Protein AF-A0A6A6EKK7-F1 (afdb_monomer_lite)

Organism: NCBI:txid1314779

Sequence (90 aa):
TPHRHHQRRGLPGAVYICTMPQFRGICGWVMPSSECHIPGTGTQAPQSIGPDPGGFCVLYEKADCTGNQVKQLQFPGQESNLPEFGGIKC

Foldseek 3Di:
DDPPPPPPQDDQFKKWFALAFQSDDDIDIDHADQAKAFCADDSSHGFWMATHAPYKKWFAAAQRRDDDGPDIAHPRGGRGDDDDGRIMHD

Secondary structure (DSSP, 8-state):
--------PPSTT-EEEEEETTTEEEEEEE---S--B----GGGS-SEEEEPTT-EEEEESSTTS-S-EEEEEETT-BSS-PPP-SEEE-

Radius of gyration: 13.87 Å; chains: 1; bounding box: 36×46×25 Å

pLDDT: mean 89.4, std 14.69, range [44.03, 98.56]

Structure (mmCIF, N/CA/C/O backbone):
data_AF-A0A6A6EKK7-F1
#
_entry.id   AF-A0A6A6EKK7-F1
#
loop_
_atom_site.group_PDB
_atom_site.id
_atom_site.type_symbol
_atom_site.label_atom_id
_atom_site.label_alt_id
_atom_site.label_comp_id
_atom_site.label_asym_id
_atom_site.label_entity_id
_atom_site.label_seq_id
_atom_site.pdbx_PDB_ins_code
_atom_site.Cartn_x
_atom_site.Cartn_y
_atom_site.Cartn_z
_atom_site.occupancy
_atom_site.B_iso_or_equiv
_atom_site.auth_seq_id
_atom_site.auth_comp_id
_atom_site.auth_asym_id
_atom_site.auth_atom_id
_atom_site.pdbx_PDB_model_num
ATOM 1 N N . THR A 1 1 ? 23.048 -35.326 -12.457 1.00 45.47 1 THR A N 1
ATOM 2 C CA . THR A 1 1 ? 23.423 -34.094 -11.728 1.00 45.47 1 THR A CA 1
ATOM 3 C C . THR A 1 1 ? 22.183 -33.230 -11.615 1.00 45.47 1 THR A C 1
ATOM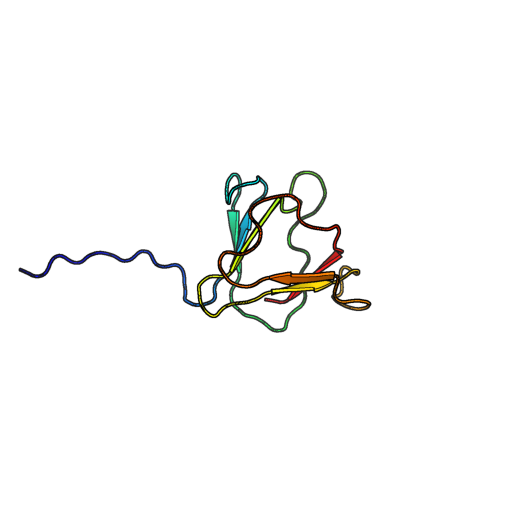 5 O O . THR A 1 1 ? 21.669 -32.867 -12.665 1.00 45.47 1 THR A O 1
ATOM 8 N N . PRO A 1 2 ? 21.598 -32.973 -10.433 1.00 45.81 2 PRO A N 1
ATOM 9 C CA . PRO A 1 2 ? 20.375 -32.183 -10.380 1.00 45.81 2 PRO A CA 1
ATOM 10 C C . PRO A 1 2 ? 20.735 -30.703 -10.541 1.00 45.81 2 PRO A C 1
ATOM 12 O O . PRO A 1 2 ? 21.540 -30.159 -9.785 1.00 45.81 2 PRO A O 1
ATOM 15 N N . HIS A 1 3 ? 20.148 -30.055 -11.543 1.00 52.44 3 HIS A N 1
ATOM 16 C CA . HIS A 1 3 ? 20.194 -28.608 -11.694 1.00 52.44 3 HIS A CA 1
ATOM 17 C C . HIS A 1 3 ? 19.510 -27.978 -10.476 1.00 52.44 3 HIS A C 1
ATOM 19 O O . HIS A 1 3 ? 18.286 -28.028 -10.347 1.00 52.44 3 HIS A O 1
ATOM 25 N N . ARG A 1 4 ? 20.291 -27.386 -9.562 1.00 52.50 4 ARG A N 1
ATOM 26 C CA . ARG A 1 4 ? 19.767 -26.461 -8.552 1.00 52.50 4 ARG A CA 1
ATOM 27 C C . ARG A 1 4 ? 19.235 -25.233 -9.289 1.00 52.50 4 ARG A C 1
ATOM 29 O O . ARG A 1 4 ? 19.938 -24.242 -9.466 1.00 52.50 4 ARG A O 1
ATOM 36 N N . HIS A 1 5 ? 17.977 -25.292 -9.713 1.00 49.56 5 HIS A N 1
ATOM 37 C CA . HIS A 1 5 ? 17.194 -24.082 -9.885 1.00 49.56 5 HIS A CA 1
ATOM 38 C C . HIS A 1 5 ? 17.105 -23.441 -8.505 1.00 49.56 5 HIS A C 1
ATOM 40 O O . HIS A 1 5 ? 16.303 -23.848 -7.667 1.00 49.56 5 HIS A O 1
ATOM 46 N N . HIS A 1 6 ? 17.962 -22.456 -8.250 1.00 44.03 6 HIS A N 1
ATOM 47 C CA . HIS A 1 6 ? 17.729 -21.496 -7.188 1.00 44.03 6 HIS A CA 1
ATOM 48 C C . HIS A 1 6 ? 16.449 -20.751 -7.557 1.00 44.03 6 HIS A C 1
ATOM 50 O O . HIS A 1 6 ? 16.479 -19.718 -8.222 1.00 44.03 6 HIS A O 1
ATOM 56 N N . GLN A 1 7 ? 15.306 -21.317 -7.172 1.00 51.47 7 GLN A N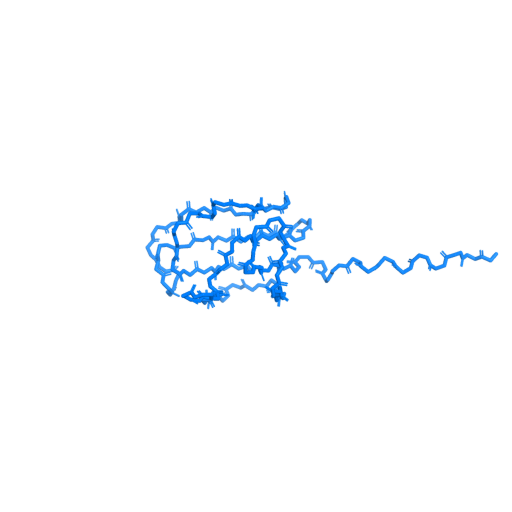 1
ATOM 57 C CA . GLN A 1 7 ? 14.075 -20.570 -7.042 1.00 51.47 7 GLN A CA 1
ATOM 58 C C . GLN A 1 7 ? 14.370 -19.487 -6.008 1.00 51.47 7 GLN A C 1
ATOM 60 O O . GLN A 1 7 ? 14.230 -19.710 -4.811 1.00 51.47 7 GLN A O 1
ATOM 65 N N . ARG A 1 8 ? 14.809 -18.313 -6.470 1.00 48.62 8 ARG A N 1
ATOM 66 C CA . ARG A 1 8 ? 14.727 -17.057 -5.719 1.00 48.62 8 ARG A CA 1
ATOM 67 C C . ARG A 1 8 ? 13.246 -16.685 -5.601 1.00 48.62 8 ARG A C 1
ATOM 69 O O . ARG A 1 8 ? 12.823 -15.646 -6.085 1.00 48.62 8 ARG A O 1
ATOM 76 N N . ARG A 1 9 ? 12.425 -17.602 -5.092 1.00 58.06 9 ARG A N 1
ATOM 77 C CA . ARG A 1 9 ? 11.086 -17.256 -4.647 1.00 58.06 9 ARG A CA 1
ATOM 78 C C . ARG A 1 9 ? 11.323 -16.389 -3.421 1.00 58.06 9 ARG A C 1
ATOM 80 O O . ARG A 1 9 ? 12.169 -16.744 -2.596 1.00 58.06 9 ARG A O 1
ATOM 87 N N . GLY A 1 10 ? 10.676 -15.227 -3.380 1.00 60.12 10 GLY A N 1
ATOM 88 C CA . GLY A 1 10 ? 10.627 -14.408 -2.177 1.00 60.12 10 GLY A CA 1
ATOM 89 C C . GLY A 1 10 ? 10.267 -15.270 -0.966 1.00 60.12 10 GLY A C 1
ATOM 90 O O . GLY A 1 10 ? 9.810 -16.413 -1.099 1.00 60.12 10 GLY A O 1
ATOM 91 N N . LEU A 1 11 ? 10.555 -14.767 0.232 1.00 68.69 11 LEU A N 1
ATOM 92 C CA . LEU A 1 11 ? 10.123 -15.445 1.451 1.00 68.69 11 LEU A CA 1
ATOM 93 C C . LEU A 1 11 ? 8.603 -15.667 1.349 1.00 68.69 11 LEU A C 1
ATOM 95 O O . LEU A 1 11 ? 7.900 -14.690 1.125 1.00 68.69 11 LEU A O 1
ATOM 99 N N . PRO A 1 12 ? 8.082 -16.905 1.459 1.00 73.62 12 PRO A N 1
ATOM 100 C CA . PRO A 1 12 ? 6.660 -17.160 1.258 1.00 73.62 12 PRO A CA 1
ATOM 101 C C . PRO A 1 12 ? 5.780 -16.230 2.100 1.00 73.62 12 PRO A C 1
ATOM 103 O O . PRO A 1 12 ? 5.953 -16.139 3.314 1.00 73.62 12 PRO A O 1
ATOM 106 N N . GLY A 1 13 ? 4.850 -15.540 1.439 1.00 75.56 13 GLY A N 1
ATOM 107 C CA . GLY A 1 13 ? 3.970 -14.547 2.057 1.00 75.56 13 GLY A CA 1
ATOM 108 C C . GLY A 1 13 ? 4.551 -13.133 2.141 1.00 75.56 13 GLY A C 1
ATOM 109 O O . GLY A 1 13 ? 3.816 -12.222 2.507 1.00 75.56 13 GLY A O 1
ATOM 110 N N . ALA A 1 14 ? 5.820 -12.917 1.781 1.00 87.12 14 ALA A N 1
ATOM 111 C CA . ALA A 1 14 ? 6.391 -11.579 1.715 1.00 87.12 14 ALA A CA 1
ATOM 112 C C . ALA A 1 14 ? 5.594 -10.688 0.762 1.00 87.12 14 ALA A C 1
ATOM 114 O O . ALA A 1 14 ? 5.033 -11.138 -0.241 1.00 87.12 14 ALA A O 1
ATOM 115 N N . VAL A 1 15 ? 5.565 -9.398 1.076 1.00 92.81 15 VAL A N 1
ATOM 116 C CA . VAL A 1 15 ? 4.874 -8.407 0.258 1.00 92.81 15 VAL A CA 1
ATOM 117 C C . VAL A 1 15 ? 5.875 -7.407 -0.267 1.00 92.81 15 VAL A C 1
ATOM 119 O O . VAL A 1 15 ? 6.573 -6.754 0.507 1.00 92.81 15 VAL A O 1
ATOM 122 N N . TYR A 1 16 ? 5.921 -7.275 -1.590 1.00 93.00 16 TYR A N 1
ATOM 123 C CA . TYR A 1 16 ? 6.728 -6.272 -2.265 1.00 93.00 16 TYR A CA 1
ATOM 124 C C . TYR A 1 16 ? 5.954 -4.967 -2.388 1.00 93.00 16 TYR A C 1
ATOM 126 O O . TYR A 1 16 ? 4.819 -4.948 -2.862 1.00 93.00 16 TYR A O 1
ATOM 134 N N . ILE A 1 17 ? 6.589 -3.874 -1.982 1.00 95.94 17 ILE A N 1
ATOM 135 C CA . ILE A 1 17 ? 6.031 -2.524 -2.007 1.00 95.94 17 ILE A CA 1
ATOM 136 C C . ILE A 1 17 ? 6.989 -1.661 -2.820 1.00 95.94 17 ILE A C 1
ATOM 138 O O . ILE A 1 17 ? 8.153 -1.506 -2.449 1.00 95.94 17 ILE A O 1
ATOM 142 N N . CYS A 1 18 ? 6.508 -1.134 -3.941 1.00 97.31 18 CYS A N 1
ATOM 143 C CA . CYS A 1 18 ? 7.331 -0.515 -4.971 1.00 97.31 18 CYS A CA 1
ATOM 144 C C . CYS A 1 18 ? 6.866 0.915 -5.275 1.00 97.31 18 CYS A C 1
ATOM 146 O O . CYS A 1 18 ? 5.666 1.183 -5.393 1.00 97.31 18 CYS A O 1
ATOM 148 N N . THR A 1 19 ? 7.814 1.840 -5.443 1.00 98.00 19 THR A N 1
ATOM 149 C CA . THR A 1 19 ? 7.525 3.268 -5.683 1.00 98.00 19 THR A CA 1
ATOM 150 C C . THR A 1 19 ? 7.095 3.595 -7.114 1.00 98.00 19 THR A C 1
ATOM 152 O O . THR A 1 19 ? 6.649 4.710 -7.374 1.00 98.00 19 THR A O 1
ATOM 155 N N . MET A 1 20 ? 7.201 2.648 -8.053 1.00 98.25 20 MET A N 1
ATOM 156 C CA . MET A 1 20 ? 6.692 2.799 -9.420 1.00 98.25 20 MET A CA 1
ATOM 157 C C . MET A 1 20 ? 5.640 1.735 -9.761 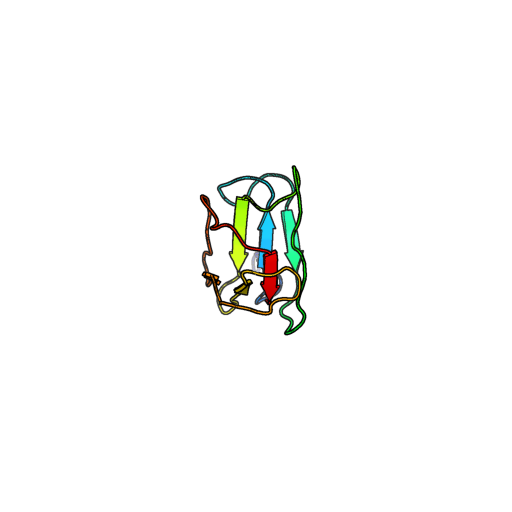1.00 98.25 20 MET A C 1
ATOM 159 O O . MET A 1 20 ? 5.589 0.683 -9.113 1.00 98.25 20 MET A O 1
ATOM 163 N N . PRO A 1 21 ? 4.807 1.971 -10.794 1.00 98.38 21 PRO A N 1
ATOM 164 C CA . PRO A 1 21 ? 3.894 0.962 -11.310 1.00 98.38 21 PRO A CA 1
ATOM 165 C C . PRO A 1 21 ? 4.645 -0.271 -11.831 1.00 98.38 21 PRO A C 1
ATOM 167 O O . PRO A 1 21 ? 5.850 -0.232 -12.091 1.00 98.38 21 PRO A O 1
ATOM 170 N N . GLN A 1 22 ? 3.907 -1.357 -12.038 1.00 97.50 22 GLN A N 1
ATOM 171 C CA . GLN A 1 22 ? 4.376 -2.627 -12.591 1.00 97.50 22 GLN A CA 1
ATOM 172 C C . GLN A 1 22 ? 5.481 -3.287 -11.757 1.00 97.50 22 GLN A C 1
ATOM 174 O O . GLN A 1 22 ? 6.350 -3.962 -12.309 1.00 97.50 22 GLN A O 1
ATOM 179 N N . PHE A 1 23 ? 5.454 -3.089 -10.434 1.00 96.31 23 PHE A N 1
ATOM 180 C CA . PHE A 1 23 ? 6.416 -3.656 -9.484 1.00 96.31 23 PHE A CA 1
ATOM 181 C C . PHE A 1 23 ? 7.861 -3.212 -9.770 1.00 96.31 23 PHE A C 1
ATOM 183 O O . PHE A 1 23 ? 8.793 -4.016 -9.773 1.00 96.31 23 PHE A O 1
ATOM 190 N N . ARG A 1 24 ? 8.043 -1.915 -10.065 1.00 96.44 24 ARG A N 1
ATOM 191 C CA . ARG A 1 24 ? 9.336 -1.304 -10.424 1.00 96.44 24 ARG A CA 1
ATOM 192 C C . ARG A 1 24 ? 9.758 -0.202 -9.451 1.00 96.44 24 ARG A C 1
ATOM 194 O O . ARG A 1 24 ? 9.012 0.206 -8.565 1.00 96.44 24 ARG A O 1
ATOM 201 N N . GLY A 1 25 ? 10.945 0.350 -9.690 1.00 95.94 25 GLY A N 1
ATOM 202 C CA . GLY A 1 25 ? 11.497 1.459 -8.919 1.00 95.94 25 GLY A CA 1
ATOM 203 C C . GLY A 1 25 ? 12.237 0.964 -7.685 1.00 95.94 25 GLY A C 1
ATOM 204 O O . GLY A 1 25 ? 12.905 -0.070 -7.729 1.00 95.94 25 GLY A O 1
ATOM 205 N N . ILE A 1 26 ? 12.129 1.714 -6.590 1.00 95.31 26 ILE A N 1
ATOM 206 C CA . ILE A 1 26 ? 12.649 1.273 -5.297 1.00 95.31 26 ILE A CA 1
ATOM 207 C C . ILE A 1 26 ? 11.600 0.343 -4.701 1.00 95.31 26 ILE A C 1
ATOM 209 O O . ILE A 1 26 ? 10.466 0.762 -4.470 1.00 95.31 26 ILE A O 1
ATOM 213 N N . CYS A 1 27 ? 11.985 -0.908 -4.469 1.00 93.31 27 CYS A N 1
ATOM 214 C CA . CYS A 1 27 ? 11.115 -1.916 -3.886 1.00 93.31 27 CYS A CA 1
ATOM 215 C C . CYS A 1 27 ? 11.683 -2.396 -2.552 1.00 93.31 27 CYS A C 1
ATOM 217 O O . CYS A 1 27 ? 12.834 -2.833 -2.478 1.00 93.31 27 CYS A O 1
ATOM 219 N N . GLY A 1 28 ? 10.858 -2.328 -1.511 1.00 91.25 28 GLY A N 1
ATOM 220 C CA . GLY A 1 28 ? 11.083 -3.004 -0.238 1.00 91.25 28 GLY A CA 1
ATOM 221 C C . GLY A 1 28 ? 10.241 -4.272 -0.150 1.00 91.25 28 GLY A C 1
ATOM 222 O O . GLY A 1 28 ? 9.277 -4.435 -0.900 1.00 91.25 28 GLY A O 1
ATOM 223 N N . TRP A 1 29 ? 10.597 -5.160 0.773 1.00 87.94 29 TRP A N 1
ATOM 224 C CA . TRP A 1 29 ? 9.759 -6.294 1.145 1.00 87.94 29 TRP A CA 1
ATOM 225 C C . TRP A 1 29 ? 9.453 -6.236 2.639 1.00 87.94 29 TRP A C 1
ATOM 227 O O . TRP A 1 29 ? 10.291 -5.802 3.430 1.00 87.94 29 TRP A O 1
ATOM 237 N N . VAL A 1 30 ? 8.258 -6.682 3.010 1.00 89.00 30 VAL A N 1
ATOM 238 C CA . VAL A 1 30 ? 7.845 -6.848 4.408 1.00 89.00 30 VAL A CA 1
ATOM 239 C C . VAL A 1 30 ? 7.452 -8.300 4.664 1.00 89.00 30 VAL A C 1
ATOM 241 O O . VAL A 1 30 ? 6.934 -8.975 3.771 1.00 89.00 30 VAL A O 1
ATOM 244 N N . MET A 1 31 ? 7.744 -8.791 5.872 1.00 87.94 31 MET A N 1
ATOM 245 C CA . MET A 1 31 ? 7.220 -10.075 6.346 1.00 87.94 31 MET A CA 1
ATOM 246 C C . MET A 1 31 ? 5.727 -9.948 6.655 1.00 87.94 31 MET A C 1
ATOM 248 O O . MET A 1 31 ? 5.316 -8.873 7.091 1.00 87.94 31 MET A O 1
ATOM 252 N N . PRO A 1 32 ? 4.954 -11.043 6.537 1.00 85.75 32 PRO A N 1
ATOM 253 C CA . PRO A 1 32 ? 3.617 -11.111 7.110 1.00 85.75 32 PRO A CA 1
ATOM 254 C C . PRO A 1 32 ? 3.602 -10.736 8.597 1.00 85.75 32 PRO A C 1
ATOM 256 O O . PRO A 1 32 ? 4.421 -11.230 9.378 1.00 85.75 32 PRO A O 1
ATOM 259 N N . SER A 1 33 ? 2.661 -9.889 8.983 1.00 86.69 33 SER A N 1
ATOM 260 C CA . SER A 1 33 ? 2.503 -9.283 10.295 1.00 86.69 33 SER A CA 1
ATOM 261 C C . SER A 1 33 ? 1.076 -8.750 10.501 1.00 86.69 33 SER A C 1
ATOM 263 O O . SER A 1 33 ? 0.377 -8.274 9.613 1.00 86.69 33 SER A O 1
ATOM 265 N N . SER A 1 34 ? 0.608 -8.757 11.746 1.00 88.50 34 SER A N 1
ATOM 266 C CA . SER A 1 34 ? -0.624 -8.037 12.105 1.00 88.50 34 SER A CA 1
ATOM 267 C C . SER A 1 34 ? -0.388 -6.548 12.394 1.00 88.50 34 SER A C 1
ATOM 269 O O . SER A 1 34 ? -1.340 -5.816 12.691 1.00 88.50 34 SER A O 1
ATOM 271 N N . GLU A 1 35 ? 0.868 -6.101 12.368 1.00 95.38 35 GLU A N 1
ATOM 272 C CA . GLU A 1 35 ? 1.260 -4.733 12.696 1.00 95.38 35 GLU A CA 1
ATOM 273 C C . GLU A 1 35 ? 0.922 -3.762 11.563 1.00 95.38 35 GLU A C 1
ATOM 275 O O . GLU A 1 35 ? 1.139 -4.028 10.380 1.00 95.38 35 GLU A O 1
ATOM 280 N N . CYS A 1 36 ? 0.381 -2.605 11.942 1.00 96.19 36 CYS A N 1
ATOM 281 C CA . CYS A 1 36 ? 0.145 -1.528 10.995 1.00 96.19 36 CYS A CA 1
ATOM 282 C C . CYS A 1 36 ? 1.453 -0.815 10.668 1.00 96.19 36 CYS A C 1
ATOM 284 O O . CYS A 1 36 ? 2.216 -0.483 11.575 1.00 96.19 36 CYS A O 1
ATOM 286 N N . HIS A 1 37 ? 1.665 -0.495 9.397 1.00 93.38 37 HIS A N 1
ATOM 287 C CA . HIS A 1 37 ? 2.752 0.385 8.997 1.00 93.38 37 HIS A CA 1
ATOM 288 C C . HIS A 1 37 ? 2.333 1.348 7.885 1.00 93.38 37 HIS A C 1
ATOM 290 O O . HIS A 1 37 ? 1.363 1.124 7.159 1.00 93.38 37 HIS A O 1
ATOM 296 N N . ILE A 1 38 ? 3.092 2.437 7.756 1.00 96.00 38 ILE A N 1
ATOM 297 C CA . ILE A 1 38 ? 2.994 3.387 6.646 1.00 96.00 38 ILE A CA 1
ATOM 298 C C . ILE A 1 38 ? 4.021 2.941 5.598 1.00 96.00 38 ILE A C 1
ATOM 300 O O . ILE A 1 38 ? 5.219 2.977 5.884 1.00 96.00 38 ILE A O 1
ATOM 304 N N . PRO A 1 39 ? 3.602 2.511 4.396 1.00 93.25 39 PRO A N 1
ATOM 305 C CA . PRO A 1 39 ? 4.511 1.882 3.435 1.00 93.25 39 PRO A CA 1
ATOM 306 C C . PRO A 1 39 ? 5.353 2.881 2.629 1.00 93.25 39 PRO A C 1
ATOM 308 O O . PRO A 1 39 ? 6.234 2.480 1.873 1.00 93.25 39 PRO A O 1
ATOM 311 N N . GLY A 1 40 ? 5.079 4.177 2.775 1.00 93.94 40 GLY A N 1
ATOM 312 C 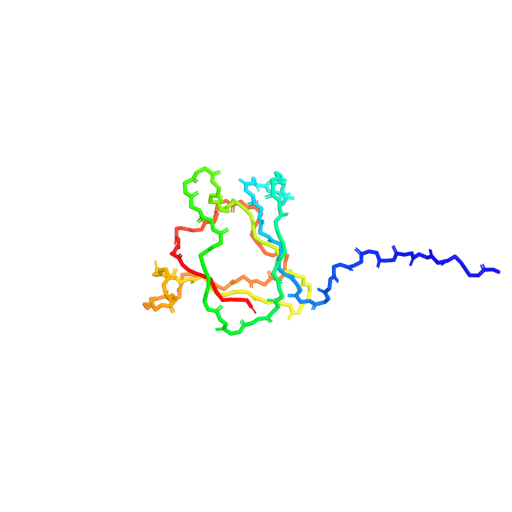CA . GLY A 1 40 ? 5.776 5.272 2.109 1.00 93.94 40 GLY A CA 1
ATOM 313 C C . GLY A 1 40 ? 4.910 6.529 2.065 1.00 93.94 40 GLY A C 1
ATOM 314 O O . GLY A 1 40 ? 3.693 6.453 2.212 1.00 93.94 40 GLY A O 1
ATOM 315 N N . THR A 1 41 ? 5.526 7.694 1.869 1.00 92.94 41 THR A N 1
ATOM 316 C CA . THR A 1 41 ? 4.833 8.989 1.762 1.00 92.94 41 THR A CA 1
ATOM 317 C C . THR A 1 41 ? 5.461 9.851 0.667 1.00 92.94 41 THR A C 1
ATOM 319 O O . THR A 1 41 ? 6.604 9.626 0.259 1.00 92.94 41 THR A O 1
ATOM 322 N N . GLY A 1 42 ? 4.720 10.848 0.171 1.00 93.38 42 GLY A N 1
ATOM 323 C CA . GLY A 1 42 ? 5.218 11.788 -0.838 1.00 93.38 42 GLY A CA 1
ATOM 324 C C . GLY A 1 42 ? 5.758 11.080 -2.084 1.00 93.38 42 GLY A C 1
ATOM 325 O O . GLY A 1 42 ? 5.100 10.209 -2.644 1.00 93.38 42 GLY A O 1
ATOM 326 N N . THR A 1 43 ? 6.983 11.413 -2.500 1.00 92.06 43 THR A N 1
ATOM 327 C CA . THR A 1 43 ? 7.645 10.790 -3.664 1.00 92.06 43 THR A CA 1
ATOM 328 C C . THR A 1 43 ? 8.008 9.316 -3.456 1.00 92.06 43 THR A C 1
ATOM 330 O O . THR A 1 43 ? 8.324 8.632 -4.423 1.00 92.06 43 THR A O 1
ATOM 333 N N . GLN A 1 44 ? 7.959 8.827 -2.213 1.00 94.12 44 GLN A N 1
ATOM 334 C CA . GLN A 1 44 ? 8.202 7.430 -1.850 1.00 94.12 44 GLN A CA 1
ATOM 335 C C . GLN A 1 44 ? 6.899 6.658 -1.597 1.00 94.12 44 GLN A C 1
ATOM 337 O O . GLN A 1 44 ? 6.955 5.514 -1.153 1.00 94.12 44 GLN A O 1
ATOM 342 N N . ALA A 1 45 ? 5.731 7.263 -1.845 1.00 96.44 45 ALA A N 1
ATOM 343 C CA . ALA A 1 45 ? 4.460 6.558 -1.754 1.00 96.44 45 ALA A CA 1
ATOM 344 C C . ALA A 1 45 ? 4.427 5.379 -2.747 1.00 96.44 45 ALA A C 1
ATOM 346 O O . ALA A 1 45 ? 4.936 5.497 -3.870 1.00 96.44 45 ALA A O 1
ATOM 347 N N . PRO A 1 46 ? 3.845 4.234 -2.359 1.00 97.75 46 PRO A N 1
ATOM 348 C CA . PRO A 1 46 ? 3.804 3.076 -3.233 1.00 97.75 46 PRO A CA 1
ATOM 349 C C . PRO A 1 46 ? 2.901 3.322 -4.440 1.00 97.75 46 PRO A C 1
ATOM 351 O O . PRO A 1 46 ? 1.823 3.901 -4.327 1.00 97.75 46 PRO A O 1
ATOM 354 N N . GLN A 1 47 ? 3.325 2.810 -5.592 1.00 98.38 47 GLN A N 1
ATOM 355 C CA . GLN A 1 47 ? 2.532 2.792 -6.824 1.00 98.38 47 GLN A CA 1
ATOM 356 C C . GLN A 1 47 ? 2.203 1.374 -7.292 1.00 98.38 47 GLN A C 1
ATOM 358 O O . GLN A 1 47 ? 1.335 1.192 -8.147 1.00 98.38 47 GLN A O 1
ATOM 363 N N . SER A 1 48 ? 2.852 0.365 -6.710 1.00 98.38 48 SER A N 1
ATOM 364 C CA . SER A 1 48 ? 2.448 -1.030 -6.842 1.00 98.38 48 SER A CA 1
ATOM 365 C C . SER A 1 48 ? 2.776 -1.828 -5.582 1.00 98.38 48 SER A C 1
ATOM 367 O O . SER A 1 48 ? 3.776 -1.573 -4.906 1.00 98.38 48 SER A O 1
ATOM 369 N N . ILE A 1 49 ? 1.899 -2.774 -5.246 1.00 97.50 49 ILE A N 1
ATOM 370 C CA . ILE A 1 49 ? 2.033 -3.658 -4.081 1.00 97.50 49 ILE A CA 1
ATOM 371 C C . ILE A 1 49 ? 1.687 -5.073 -4.524 1.00 97.50 49 ILE A C 1
ATOM 373 O O . ILE A 1 49 ? 0.594 -5.293 -5.047 1.00 97.50 49 ILE A O 1
ATOM 377 N N . GLY A 1 50 ? 2.605 -6.014 -4.314 1.00 95.56 50 GLY A N 1
ATOM 378 C CA . GLY A 1 50 ? 2.487 -7.406 -4.742 1.00 95.56 50 GLY A CA 1
ATOM 379 C C . GLY A 1 50 ? 2.752 -8.376 -3.593 1.00 95.56 50 GLY A C 1
ATOM 380 O O . GLY A 1 50 ? 3.919 -8.650 -3.305 1.00 95.56 50 GLY A O 1
ATOM 381 N N . PRO A 1 51 ? 1.706 -8.898 -2.927 1.00 94.44 51 PRO A N 1
ATOM 382 C CA . PRO A 1 51 ? 1.850 -10.025 -2.014 1.00 94.44 51 PRO A CA 1
ATOM 383 C C . PRO A 1 51 ? 2.247 -11.291 -2.777 1.00 94.44 51 PRO A C 1
ATOM 385 O O . PRO A 1 51 ? 1.668 -11.567 -3.829 1.00 94.44 51 PRO A O 1
ATOM 388 N N . ASP A 1 52 ? 3.179 -12.080 -2.241 1.00 91.56 52 ASP A N 1
ATOM 389 C CA . ASP A 1 52 ? 3.483 -13.419 -2.756 1.00 91.56 52 ASP A CA 1
ATOM 390 C C . ASP A 1 52 ? 2.251 -14.351 -2.662 1.00 91.56 52 ASP A C 1
ATOM 392 O O . ASP A 1 52 ? 1.344 -14.109 -1.857 1.00 91.56 52 ASP A O 1
ATOM 396 N N . PRO A 1 53 ? 2.179 -15.444 -3.454 1.00 90.12 53 PRO A N 1
ATOM 397 C CA . PRO A 1 53 ? 1.071 -16.396 -3.383 1.00 90.12 53 PRO A CA 1
ATOM 398 C C . PRO A 1 53 ? 0.799 -16.882 -1.952 1.00 90.12 53 PRO A C 1
ATOM 400 O O . PRO A 1 53 ? 1.699 -17.377 -1.274 1.00 90.12 53 PRO A O 1
ATOM 403 N N . GLY A 1 54 ? -0.455 -16.759 -1.509 1.00 86.00 54 GLY A N 1
ATOM 404 C CA . GLY A 1 54 ? -0.888 -17.096 -0.147 1.00 86.00 54 GLY A CA 1
ATOM 405 C C . GLY A 1 54 ? -0.769 -15.953 0.871 1.00 86.00 54 GLY A C 1
ATOM 406 O O . GLY A 1 54 ? -1.341 -16.063 1.951 1.00 86.00 54 GLY A O 1
ATOM 407 N N . GLY A 1 55 ? -0.086 -14.856 0.529 1.00 87.00 55 GLY A N 1
ATOM 408 C CA . GLY A 1 55 ? -0.074 -13.614 1.299 1.00 87.00 55 GLY A CA 1
ATOM 409 C C . GLY A 1 55 ? -1.208 -12.667 0.900 1.00 87.00 55 GLY A C 1
ATOM 410 O O . GLY A 1 55 ? -1.764 -12.743 -0.201 1.00 87.00 55 GLY A O 1
ATOM 411 N N . PHE A 1 56 ? -1.544 -11.744 1.797 1.00 93.31 56 PHE A N 1
ATOM 412 C CA . PHE A 1 56 ? -2.474 -10.657 1.521 1.00 93.31 56 PHE A CA 1
ATOM 413 C C . PHE A 1 56 ? -2.082 -9.409 2.309 1.00 93.31 56 PHE A C 1
ATOM 415 O O . PHE A 1 56 ? -1.378 -9.504 3.307 1.00 93.31 56 PHE A O 1
ATOM 422 N N . CYS A 1 57 ? -2.587 -8.258 1.878 1.00 95.56 57 CYS A N 1
ATOM 423 C CA . CYS A 1 57 ? -2.590 -7.050 2.690 1.00 95.56 57 CYS A CA 1
ATOM 424 C C . CYS A 1 57 ? -3.978 -6.435 2.744 1.00 95.56 57 CYS A C 1
ATOM 426 O O . CYS A 1 57 ? -4.772 -6.590 1.817 1.00 95.56 57 CYS A O 1
ATOM 428 N N . VAL A 1 58 ? -4.242 -5.658 3.783 1.00 97.75 58 VAL A N 1
ATOM 429 C CA . VAL A 1 58 ? -5.409 -4.787 3.880 1.00 97.75 58 VAL A CA 1
ATOM 430 C C . VAL A 1 58 ? -4.929 -3.344 3.941 1.00 97.75 58 VAL A C 1
ATOM 432 O O . VAL A 1 58 ? -4.116 -2.990 4.795 1.00 97.75 58 VAL A O 1
ATOM 435 N N . LEU A 1 59 ? -5.424 -2.527 3.014 1.00 98.12 59 LEU A N 1
ATOM 436 C CA . LEU A 1 59 ? -5.220 -1.083 2.977 1.00 98.12 59 LEU A CA 1
ATOM 437 C C . LEU A 1 59 ? -6.316 -0.409 3.800 1.00 98.12 59 LEU A C 1
ATOM 439 O O . LEU A 1 59 ? -7.496 -0.734 3.645 1.00 98.12 59 LEU A O 1
ATOM 443 N N . TYR A 1 60 ? -5.935 0.548 4.633 1.00 98.56 60 TYR A N 1
ATOM 444 C CA . TYR A 1 60 ? -6.831 1.271 5.527 1.00 98.56 60 TYR A CA 1
ATOM 445 C C . TYR A 1 60 ? -6.793 2.765 5.246 1.00 98.56 60 TYR A C 1
ATOM 447 O O . TYR A 1 60 ? -5.760 3.316 4.872 1.00 98.56 60 TYR A O 1
ATOM 455 N N . GLU A 1 61 ? -7.922 3.425 5.485 1.00 98.19 61 GLU A N 1
ATOM 456 C CA . GLU A 1 61 ? -8.082 4.866 5.290 1.00 98.19 61 GLU A CA 1
ATOM 457 C C . GLU A 1 61 ? -7.059 5.673 6.105 1.00 98.19 61 GLU A C 1
ATOM 459 O O . GLU A 1 61 ? -6.488 6.640 5.608 1.00 98.19 61 GLU A O 1
ATOM 464 N N . LYS A 1 62 ? -6.774 5.246 7.342 1.00 98.12 62 LYS A N 1
ATOM 465 C CA . LYS A 1 62 ? -5.890 5.960 8.270 1.00 98.12 62 LYS A CA 1
ATOM 466 C C . LYS A 1 62 ? -4.531 5.285 8.431 1.00 98.12 62 LYS A C 1
ATOM 468 O O . LYS A 1 62 ? -4.398 4.068 8.315 1.00 98.12 62 LYS A O 1
ATOM 473 N N . ALA A 1 63 ? -3.530 6.098 8.763 1.00 97.31 63 ALA A N 1
ATOM 474 C CA . ALA A 1 63 ? -2.134 5.689 8.936 1.00 97.31 63 ALA A CA 1
ATOM 475 C C . ALA A 1 63 ? -1.881 4.710 10.094 1.00 97.31 63 ALA A C 1
ATOM 477 O O . ALA A 1 63 ? -0.881 4.003 10.089 1.00 97.31 63 ALA A O 1
ATOM 478 N N . ASP A 1 64 ? -2.792 4.642 11.065 1.00 97.44 64 ASP A N 1
ATOM 479 C CA . ASP A 1 64 ? -2.778 3.694 12.185 1.00 97.44 64 ASP A CA 1
ATOM 480 C C . ASP A 1 64 ? -3.606 2.422 11.907 1.00 97.44 64 ASP A C 1
ATOM 482 O O . ASP A 1 64 ? -3.836 1.601 12.797 1.00 97.44 64 ASP A O 1
ATOM 486 N N . CYS A 1 65 ? -4.054 2.245 10.660 1.00 98.00 65 CYS A N 1
ATOM 487 C CA . CYS A 1 65 ? -4.902 1.146 10.214 1.00 98.00 65 CYS A CA 1
ATOM 488 C C . CYS A 1 65 ? -6.240 1.053 10.960 1.00 98.00 65 CYS A C 1
ATOM 490 O O . CYS A 1 65 ? -6.795 -0.038 11.131 1.00 98.00 65 CYS A O 1
ATOM 492 N N . THR A 1 66 ? -6.752 2.198 11.412 1.00 97.38 66 THR A N 1
ATOM 493 C CA . THR A 1 66 ? -8.132 2.354 11.874 1.00 97.38 66 THR A CA 1
ATOM 494 C C . THR A 1 66 ? -9.018 2.922 10.758 1.00 97.38 66 THR A C 1
ATOM 496 O O . THR A 1 66 ? -8.550 3.271 9.672 1.00 97.38 66 THR A O 1
ATOM 499 N N . GLY A 1 67 ? -10.326 3.017 11.011 1.00 96.69 67 GLY A N 1
ATOM 500 C CA . GLY A 1 67 ? -11.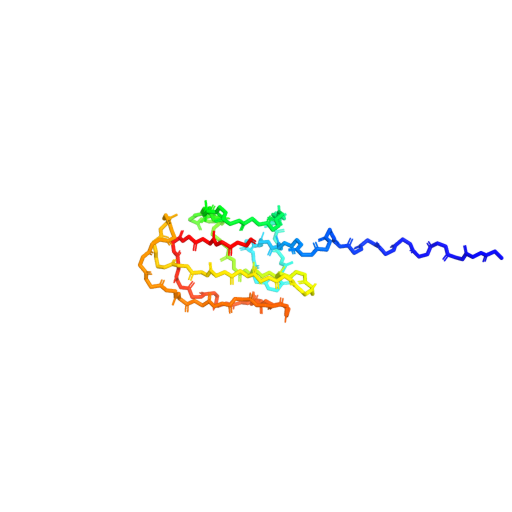295 3.452 10.003 1.00 96.69 67 GLY A CA 1
ATOM 501 C C . GLY A 1 67 ? -11.645 2.345 9.009 1.00 96.69 67 GLY A C 1
ATOM 502 O O . GLY A 1 67 ? -11.589 1.158 9.342 1.00 96.69 67 GLY A O 1
ATOM 503 N N . ASN A 1 68 ? -12.054 2.738 7.802 1.00 98.31 68 ASN A N 1
ATOM 504 C CA . ASN A 1 68 ? -12.541 1.793 6.802 1.00 98.31 68 ASN A CA 1
ATOM 505 C C . ASN A 1 68 ? -11.397 1.019 6.137 1.00 98.31 68 ASN A C 1
ATOM 507 O O . ASN A 1 68 ? -10.314 1.557 5.885 1.00 98.31 68 ASN A O 1
ATOM 511 N N . GLN A 1 69 ? -11.670 -0.243 5.795 1.00 98.31 69 GLN A N 1
ATOM 512 C CA . GLN A 1 69 ? -10.828 -0.990 4.865 1.00 98.31 69 GLN A CA 1
ATOM 513 C C . GLN A 1 69 ? -11.084 -0.461 3.454 1.00 98.31 69 GLN A C 1
ATOM 515 O O . GLN A 1 69 ? -12.207 -0.519 2.958 1.00 98.31 69 GLN A O 1
ATOM 520 N N . VAL A 1 70 ? -10.038 0.050 2.817 1.00 98.25 70 VAL A N 1
ATOM 521 C CA . VAL A 1 70 ? -10.094 0.614 1.465 1.00 98.25 70 VAL A CA 1
ATOM 522 C C . VAL A 1 70 ? -10.050 -0.503 0.428 1.00 98.25 70 VAL A C 1
ATOM 524 O O . VAL A 1 70 ? -10.812 -0.502 -0.537 1.00 98.25 70 VAL A O 1
ATOM 527 N N . LYS A 1 71 ? -9.136 -1.463 0.609 1.00 98.25 71 LYS A N 1
ATOM 528 C CA . LYS A 1 71 ? -8.950 -2.585 -0.315 1.00 98.25 71 LYS A CA 1
ATOM 529 C C . LYS A 1 71 ? -8.192 -3.722 0.357 1.00 98.25 71 LYS A C 1
ATOM 531 O O . LYS A 1 71 ? -7.217 -3.479 1.061 1.00 98.25 71 LYS A O 1
ATOM 536 N N . GLN A 1 72 ? -8.580 -4.959 0.067 1.00 97.75 72 GLN A N 1
ATOM 537 C CA . GLN A 1 72 ? -7.746 -6.127 0.330 1.00 97.75 72 GLN A CA 1
ATOM 538 C C . GLN A 1 72 ? -6.968 -6.491 -0.941 1.00 97.75 72 GLN A C 1
ATOM 540 O O . GLN A 1 72 ? -7.545 -6.613 -2.022 1.00 97.75 72 GLN A O 1
ATOM 545 N N . LEU A 1 73 ? -5.653 -6.643 -0.815 1.00 97.00 73 LEU A N 1
ATOM 546 C CA . LEU A 1 73 ? -4.749 -7.081 -1.872 1.00 97.00 73 LEU A CA 1
ATOM 547 C C . LEU A 1 73 ? -4.373 -8.539 -1.632 1.00 97.00 73 LEU A C 1
ATOM 549 O O . LEU A 1 73 ? -3.978 -8.896 -0.530 1.00 97.00 73 LEU A O 1
ATOM 553 N N . GLN A 1 74 ? -4.456 -9.367 -2.663 1.00 95.31 74 GLN A N 1
ATOM 554 C CA . GLN A 1 74 ? -3.945 -10.742 -2.688 1.00 95.31 74 GLN A CA 1
ATOM 555 C C . GLN A 1 74 ? -3.096 -10.902 -3.947 1.00 95.31 74 GLN A C 1
ATOM 557 O O . GLN A 1 74 ? -3.224 -10.076 -4.850 1.00 95.31 74 GLN A O 1
ATOM 562 N N . PHE A 1 75 ? -2.260 -11.940 -4.033 1.00 93.12 75 PHE A N 1
ATOM 563 C CA . PHE A 1 75 ? -1.472 -12.230 -5.239 1.00 93.12 75 PHE A CA 1
ATOM 564 C C . PHE A 1 75 ? -2.332 -12.150 -6.526 1.00 93.12 75 PHE A C 1
ATOM 566 O O . PHE A 1 75 ? -3.414 -12.744 -6.557 1.00 93.12 75 PHE A O 1
ATOM 573 N N . PRO A 1 76 ? -1.883 -11.453 -7.593 1.00 93.62 76 PRO A N 1
ATOM 574 C CA . PRO A 1 76 ? -0.564 -10.825 -7.781 1.00 93.62 76 PRO A CA 1
ATOM 575 C C . PRO A 1 76 ? -0.434 -9.403 -7.205 1.00 93.62 76 PRO A C 1
ATOM 577 O O . PRO A 1 76 ? 0.604 -8.766 -7.353 1.00 93.62 76 PRO A O 1
ATOM 580 N N . GLY A 1 77 ? -1.476 -8.894 -6.556 1.00 96.12 77 GLY A N 1
ATOM 581 C CA . GLY A 1 77 ? -1.538 -7.557 -5.990 1.00 96.12 77 GLY A CA 1
ATOM 582 C C . GLY A 1 77 ? -2.099 -6.531 -6.966 1.00 96.12 77 GLY A C 1
ATOM 583 O O . GLY A 1 77 ? -2.933 -6.839 -7.815 1.00 96.12 77 GLY A O 1
ATOM 584 N N . GLN A 1 78 ? -1.662 -5.286 -6.812 1.00 98.38 78 GLN A N 1
ATOM 585 C CA . GLN A 1 78 ? -2.070 -4.170 -7.652 1.00 98.38 78 GLN A CA 1
ATOM 586 C C . GLN A 1 78 ? -0.826 -3.568 -8.299 1.00 98.38 78 GLN A C 1
ATOM 588 O O . GLN A 1 78 ? 0.031 -3.004 -7.618 1.00 98.38 78 GLN A O 1
ATOM 593 N N . GLU A 1 79 ? -0.743 -3.663 -9.623 1.00 98.06 79 GLU A N 1
ATOM 594 C CA . GLU A 1 79 ? 0.413 -3.180 -10.379 1.00 98.06 79 GLU A CA 1
ATOM 595 C C . GLU A 1 79 ? 0.384 -1.669 -10.661 1.00 98.06 79 GLU A C 1
ATOM 597 O O . GLU A 1 79 ? 1.396 -1.103 -11.050 1.00 98.06 79 GLU A O 1
ATOM 602 N N . SER A 1 80 ? -0.756 -0.995 -10.519 1.00 97.88 80 SER A N 1
ATOM 603 C CA . SER A 1 80 ? -0.892 0.445 -10.784 1.00 97.88 80 SER A CA 1
ATOM 604 C C . SER A 1 80 ? -2.174 1.002 -10.164 1.00 97.88 80 SER A C 1
ATOM 606 O O . SER A 1 80 ? -3.045 0.228 -9.763 1.00 97.88 80 SER A O 1
ATOM 608 N N . ASN A 1 81 ? -2.328 2.330 -10.109 1.00 96.88 81 ASN A N 1
ATOM 609 C CA . ASN A 1 81 ? -3.552 2.985 -9.623 1.00 96.88 81 ASN A CA 1
ATOM 610 C C . ASN A 1 81 ? -3.999 2.437 -8.256 1.00 96.88 81 ASN A C 1
ATOM 612 O O . ASN A 1 81 ? -5.143 2.006 -8.087 1.00 96.88 81 ASN A O 1
ATOM 616 N N . LEU A 1 82 ? -3.065 2.365 -7.301 1.00 97.62 82 LEU A N 1
ATOM 617 C CA . LEU A 1 82 ? -3.421 2.071 -5.916 1.00 97.62 82 LEU A CA 1
ATOM 618 C C . LEU A 1 82 ? -4.435 3.121 -5.438 1.00 97.62 82 LEU A C 1
ATOM 620 O O . LEU A 1 82 ? -4.273 4.299 -5.767 1.00 97.62 82 LEU A O 1
ATOM 624 N N . PRO A 1 83 ? -5.485 2.714 -4.704 1.00 97.25 83 PRO A N 1
ATOM 625 C CA . PRO A 1 83 ? -6.390 3.683 -4.104 1.00 97.25 83 PRO A CA 1
ATOM 626 C C . PRO A 1 83 ? -5.615 4.549 -3.107 1.00 97.25 83 PRO A C 1
ATOM 628 O O . PRO A 1 83 ? -4.554 4.147 -2.639 1.00 97.25 83 PRO A O 1
ATOM 631 N N . GLU A 1 84 ? -6.144 5.713 -2.752 1.00 96.12 84 GLU A N 1
ATOM 632 C CA . GLU A 1 84 ? -5.602 6.466 -1.623 1.00 96.12 84 GLU A CA 1
ATOM 633 C C . GLU A 1 84 ? -5.827 5.680 -0.322 1.00 96.12 84 GLU A C 1
ATOM 635 O O . GLU A 1 84 ? -6.912 5.144 -0.087 1.00 96.12 84 GLU A O 1
ATOM 640 N N . PHE A 1 85 ? -4.788 5.563 0.503 1.00 98.00 85 PHE A N 1
ATOM 641 C CA . PHE A 1 85 ? -4.843 4.876 1.790 1.00 98.00 85 PHE A CA 1
ATOM 642 C C . PHE A 1 85 ? -3.769 5.439 2.728 1.00 98.00 85 PHE A C 1
ATOM 644 O O . PHE A 1 85 ? -2.742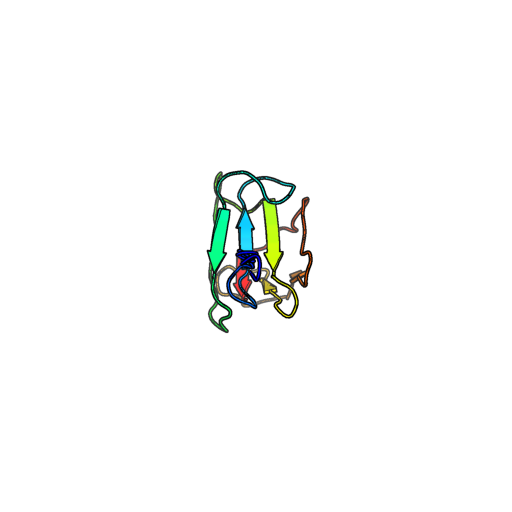 5.945 2.274 1.00 98.00 85 PHE A O 1
ATOM 651 N N . GLY A 1 86 ? -3.998 5.352 4.037 1.00 97.19 86 GLY A N 1
ATOM 652 C CA . GLY A 1 86 ? -3.067 5.845 5.050 1.00 97.19 86 GLY A CA 1
ATOM 653 C C . GLY A 1 86 ? -2.116 4.771 5.576 1.00 97.19 86 GLY A C 1
ATOM 654 O O . GLY A 1 86 ? -0.935 5.047 5.784 1.00 97.19 86 GLY A O 1
ATOM 655 N N . GLY A 1 87 ? -2.621 3.560 5.819 1.00 97.31 87 GLY A N 1
ATOM 656 C CA . GLY A 1 87 ? -1.872 2.483 6.472 1.00 97.31 87 GLY A CA 1
ATOM 657 C C . GLY A 1 87 ? -2.160 1.114 5.869 1.00 97.31 87 GLY A C 1
ATOM 658 O O . GLY A 1 87 ? -3.180 0.905 5.210 1.00 97.31 87 GLY A O 1
ATOM 659 N N . ILE A 1 88 ? -1.250 0.170 6.090 1.00 97.25 88 ILE A N 1
ATOM 660 C CA . ILE A 1 88 ? -1.344 -1.193 5.567 1.00 97.25 88 ILE A CA 1
ATOM 661 C C . ILE A 1 88 ? -1.013 -2.226 6.650 1.00 97.25 88 ILE A C 1
ATOM 663 O O . ILE A 1 88 ? -0.139 -2.007 7.491 1.00 97.25 88 ILE A O 1
ATOM 667 N N . LYS A 1 89 ? -1.719 -3.361 6.613 1.00 96.31 89 LYS A N 1
ATOM 668 C CA . LYS A 1 89 ? -1.372 -4.592 7.340 1.00 96.31 89 LYS A CA 1
ATOM 669 C C . LYS A 1 89 ? -1.185 -5.717 6.340 1.00 96.31 89 LYS A C 1
ATOM 671 O O . LYS A 1 89 ? -2.086 -5.943 5.534 1.00 96.31 89 LYS A O 1
ATOM 676 N N . CYS A 1 90 ? -0.046 -6.383 6.418 1.00 92.81 90 CYS A N 1
ATOM 677 C CA . CYS A 1 90 ? 0.347 -7.576 5.685 1.00 92.81 90 CYS A CA 1
ATOM 678 C C . CYS A 1 90 ? 1.040 -8.442 6.729 1.00 92.81 90 CYS A C 1
ATOM 680 O O . CYS A 1 90 ? 0.718 -9.636 6.864 1.00 92.81 90 CYS A O 1
#